Protein AF-A0A525LCF8-F1 (afdb_monomer_lite)

Secondary structure (DSSP, 8-state):
--GGGSS--SSTT--EEEE---GGGHHHHHHHHHHTTTPEEEE-TT--HHHHSSSPPSSSSEEEEE-TTS-EEEEEES---TTSHHHHHHHHHHT--

Foldseek 3Di:
DALPVLQDFAEPDAQEPEACDAPVCVVVQVVVDVVVPDHDYHYDNNSCVQVPDVVHQPAPPKDFHAEHVRHTLDIDRDDDDCSDPVNVVVRCVSHVD

pLDDT: mean 73.5, std 20.07, range [26.16, 90.56]

Radius of gyration: 13.94 Å; chains: 1; bounding box: 28×32×31 Å

Sequence (97 aa):
MAASELRQAAIDGDLAGGHIDKPEALAEAKAFVAGNAPLSFYNDAEAKLPWVLKPAAAGMPTTVIYGADGLERGRVSGQADWDQPGAKAVIDKALAG

Structure (mmCIF, N/CA/C/O backbone):
data_AF-A0A525LCF8-F1
#
_entry.id   AF-A0A525LCF8-F1
#
loop_
_atom_site.group_PDB
_atom_site.id
_atom_site.type_symbol
_atom_site.label_atom_id
_atom_site.label_alt_id
_atom_site.label_comp_id
_atom_site.label_asym_id
_atom_site.label_entity_id
_atom_site.label_seq_id
_atom_site.pdbx_PDB_ins_code
_atom_site.Cartn_x
_atom_site.Cartn_y
_atom_site.Cartn_z
_atom_site.occupancy
_atom_site.B_iso_or_equiv
_atom_site.auth_seq_id
_atom_site.auth_comp_id
_atom_site.auth_asym_id
_atom_site.auth_atom_id
_atom_site.pdbx_PDB_model_num
ATOM 1 N N . MET A 1 1 ? -14.939 -23.235 1.492 1.00 32.44 1 MET A N 1
ATOM 2 C CA . MET A 1 1 ? -14.914 -21.762 1.389 1.00 32.44 1 MET A CA 1
ATOM 3 C C . MET A 1 1 ? -13.474 -21.359 1.648 1.00 32.44 1 MET A C 1
ATOM 5 O O . MET A 1 1 ? -12.993 -21.611 2.742 1.00 32.44 1 MET A O 1
ATOM 9 N N . ALA A 1 2 ? -12.740 -21.000 0.594 1.00 26.72 2 ALA A N 1
ATOM 10 C CA . ALA A 1 2 ? -11.273 -20.951 0.583 1.00 26.72 2 ALA A CA 1
ATOM 11 C C . ALA A 1 2 ? -10.777 -19.497 0.571 1.00 26.72 2 ALA A C 1
ATOM 13 O O . ALA A 1 2 ? -11.563 -18.603 0.288 1.00 26.72 2 ALA A O 1
ATOM 14 N N . ALA A 1 3 ? -9.488 -19.280 0.851 1.00 29.58 3 ALA A N 1
ATOM 15 C CA . ALA A 1 3 ? -8.770 -18.003 1.013 1.00 29.58 3 ALA A CA 1
ATOM 16 C C . ALA A 1 3 ? -8.890 -16.958 -0.134 1.00 29.58 3 ALA A C 1
ATOM 18 O O . ALA A 1 3 ? -8.190 -15.948 -0.142 1.00 29.58 3 ALA A O 1
ATOM 19 N N . SER A 1 4 ? -9.792 -17.166 -1.096 1.00 26.84 4 SER A N 1
ATOM 20 C CA . SER A 1 4 ? -10.116 -16.286 -2.219 1.00 26.84 4 SER A CA 1
ATOM 21 C C . SER A 1 4 ? -10.776 -14.958 -1.826 1.00 26.84 4 SER A C 1
ATOM 23 O O . SER A 1 4 ? -10.799 -14.049 -2.646 1.00 26.84 4 SER A O 1
ATOM 25 N N . GLU A 1 5 ? -11.284 -14.815 -0.601 1.00 26.62 5 GLU A N 1
ATOM 26 C CA . GLU A 1 5 ? -11.995 -13.605 -0.142 1.00 26.62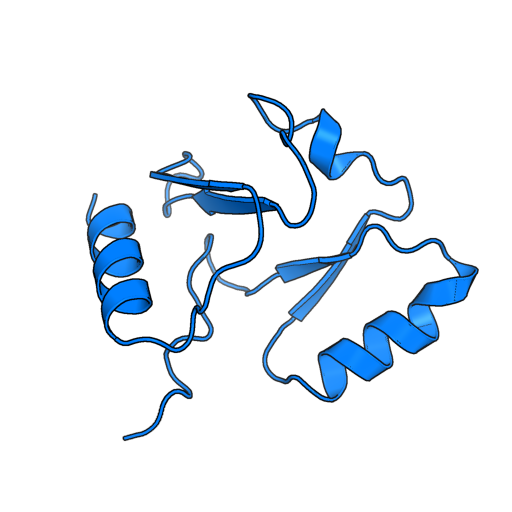 5 GLU A CA 1
ATOM 27 C C . GLU A 1 5 ? -11.099 -12.609 0.620 1.00 26.62 5 GLU A C 1
ATOM 29 O O . GLU A 1 5 ? -11.506 -11.483 0.882 1.00 26.62 5 GLU A O 1
ATOM 34 N N . LEU A 1 6 ? -9.846 -12.973 0.927 1.00 27.78 6 LEU A N 1
ATOM 35 C CA . LEU A 1 6 ? -8.865 -12.097 1.598 1.00 27.78 6 LEU A CA 1
ATOM 36 C C . LEU A 1 6 ? -8.204 -11.065 0.670 1.00 27.78 6 LEU A C 1
ATOM 38 O O . LEU A 1 6 ? -7.300 -10.331 1.056 1.00 27.78 6 LEU A O 1
ATOM 42 N N . ARG A 1 7 ? -8.679 -10.994 -0.569 1.00 29.86 7 ARG A N 1
ATOM 43 C CA . ARG A 1 7 ? -8.081 -10.258 -1.677 1.00 29.86 7 ARG A CA 1
ATOM 44 C C . ARG A 1 7 ? -8.625 -8.825 -1.837 1.00 29.86 7 ARG A C 1
ATOM 46 O O . ARG A 1 7 ? -8.670 -8.349 -2.959 1.00 29.86 7 ARG A O 1
ATOM 53 N N . GLN A 1 8 ? -9.039 -8.121 -0.774 1.00 29.83 8 GLN A N 1
ATOM 54 C CA . GLN A 1 8 ? -9.724 -6.819 -0.959 1.00 29.83 8 GLN A CA 1
ATOM 55 C C . GLN A 1 8 ? -9.477 -5.726 0.093 1.00 29.83 8 GLN A C 1
ATOM 57 O O . GLN A 1 8 ? -10.236 -4.765 0.151 1.00 29.83 8 GLN A O 1
ATOM 62 N N . ALA A 1 9 ? -8.451 -5.809 0.937 1.00 29.47 9 ALA A N 1
ATOM 63 C CA . ALA A 1 9 ? -8.391 -4.907 2.086 1.00 29.47 9 ALA A CA 1
ATOM 64 C C . ALA A 1 9 ? -7.012 -4.302 2.327 1.00 29.47 9 ALA A C 1
ATOM 66 O O . ALA A 1 9 ? -6.373 -4.527 3.347 1.00 29.47 9 ALA A O 1
ATOM 67 N N . ALA A 1 10 ? -6.615 -3.426 1.420 1.00 30.06 10 ALA A N 1
ATOM 68 C CA . ALA A 1 10 ? -6.205 -2.133 1.910 1.00 30.06 10 ALA A CA 1
ATOM 69 C C . ALA A 1 10 ? -6.702 -1.096 0.907 1.00 30.06 10 ALA A C 1
ATOM 71 O O . ALA A 1 10 ? -6.061 -0.871 -0.111 1.00 30.06 10 ALA A O 1
ATOM 72 N N . ILE A 1 11 ? -7.815 -0.451 1.273 1.00 33.00 11 ILE A N 1
ATOM 73 C CA . ILE A 1 11 ? -8.219 0.879 0.805 1.00 33.00 11 ILE A CA 1
ATOM 74 C C . ILE A 1 11 ? -9.090 0.861 -0.446 1.00 33.00 11 ILE A C 1
ATOM 76 O O . ILE A 1 11 ? -8.595 0.837 -1.562 1.00 33.00 11 ILE A O 1
ATOM 80 N N . ASP A 1 12 ? -10.402 0.877 -0.231 1.00 26.16 12 ASP A N 1
ATOM 81 C CA . ASP A 1 12 ? -11.429 1.250 -1.207 1.00 26.16 12 ASP A CA 1
ATOM 82 C C . ASP A 1 12 ? -11.246 0.736 -2.640 1.00 26.16 12 ASP A C 1
ATOM 84 O O . ASP A 1 12 ? -10.836 1.447 -3.552 1.00 26.16 12 ASP A O 1
ATOM 88 N N . GLY A 1 13 ? -11.680 -0.503 -2.863 1.00 27.42 13 GLY A N 1
ATOM 89 C CA . GLY A 1 13 ? -12.161 -0.911 -4.184 1.00 27.42 13 GLY A CA 1
ATOM 90 C C . GLY A 1 13 ? -11.163 -1.558 -5.143 1.00 27.42 13 GLY A C 1
ATOM 91 O O . GLY A 1 13 ? -11.621 -2.099 -6.138 1.00 27.42 13 GLY A O 1
ATOM 92 N N . ASP A 1 14 ? -9.864 -1.632 -4.855 1.00 28.84 14 ASP A N 1
ATOM 93 C CA . ASP A 1 14 ? -8.922 -2.398 -5.689 1.00 28.84 14 ASP A CA 1
ATOM 94 C C . ASP A 1 14 ? -7.658 -2.747 -4.891 1.00 28.84 14 ASP A C 1
ATOM 96 O O . ASP A 1 14 ? -7.002 -1.865 -4.340 1.00 28.84 14 ASP A O 1
ATOM 100 N N . LEU A 1 15 ? -7.275 -4.028 -4.816 1.00 42.72 15 LEU A N 1
ATOM 101 C CA . LEU A 1 15 ? -5.956 -4.380 -4.285 1.00 42.72 15 LEU A CA 1
ATOM 102 C C . LEU A 1 15 ? -4.878 -3.907 -5.254 1.00 42.72 15 LEU A C 1
ATOM 104 O O . LEU A 1 15 ? -4.584 -4.584 -6.236 1.00 42.72 15 LEU A O 1
ATOM 108 N N . ALA A 1 16 ? -4.262 -2.774 -4.943 1.00 46.25 16 ALA A N 1
ATOM 109 C CA . ALA A 1 16 ? -3.159 -2.233 -5.704 1.00 46.25 16 ALA A CA 1
ATOM 110 C C . ALA A 1 16 ? -1.811 -2.738 -5.182 1.00 46.25 16 ALA A C 1
ATOM 112 O O . ALA A 1 16 ? -1.301 -2.245 -4.176 1.00 46.25 16 ALA A O 1
ATOM 113 N N . GLY A 1 17 ? -1.180 -3.681 -5.884 1.00 51.69 17 GLY A N 1
ATOM 114 C CA . GLY A 1 17 ? 0.254 -3.896 -5.705 1.00 51.69 17 GLY A CA 1
ATOM 115 C C . GLY A 1 17 ? 0.983 -2.671 -6.244 1.00 51.69 17 GLY A C 1
ATOM 116 O O . GLY A 1 17 ? 1.063 -2.515 -7.455 1.00 51.69 17 GLY A O 1
ATOM 117 N N . GLY A 1 18 ? 1.447 -1.770 -5.376 1.00 56.12 18 GLY A N 1
ATOM 118 C CA . GLY A 1 18 ? 2.236 -0.605 -5.774 1.00 56.12 18 GLY A CA 1
ATOM 119 C C . GLY A 1 18 ? 3.668 -1.014 -6.106 1.00 56.12 18 GLY A C 1
ATOM 120 O O . GLY A 1 18 ? 4.515 -1.100 -5.220 1.00 56.12 18 GLY A O 1
ATOM 121 N N . HIS A 1 19 ? 3.945 -1.273 -7.379 1.00 71.62 19 HIS A N 1
ATOM 122 C CA . HIS A 1 19 ? 5.289 -1.565 -7.864 1.00 71.62 19 HIS A CA 1
ATOM 123 C C . HIS A 1 19 ? 6.099 -0.279 -7.986 1.00 71.62 19 HIS A C 1
ATOM 125 O O . HIS A 1 19 ? 5.642 0.664 -8.621 1.00 71.62 19 HIS A O 1
ATOM 131 N N . ILE A 1 20 ? 7.325 -0.252 -7.468 1.00 72.81 20 ILE A N 1
ATOM 132 C CA . ILE A 1 20 ? 8.287 0.839 -7.728 1.00 72.81 20 ILE A CA 1
ATOM 133 C C . ILE A 1 20 ? 9.317 0.456 -8.803 1.00 72.81 20 ILE A C 1
ATOM 135 O O . ILE A 1 20 ? 10.393 1.047 -8.900 1.00 72.81 20 ILE A O 1
ATOM 139 N N . ASP A 1 21 ? 9.001 -0.587 -9.573 1.00 76.31 21 ASP A N 1
ATOM 140 C CA . ASP A 1 21 ? 9.842 -1.108 -10.640 1.00 76.31 21 ASP A CA 1
ATOM 141 C C . ASP A 1 21 ? 10.037 -0.062 -11.742 1.00 76.31 21 ASP A C 1
ATOM 143 O O . ASP A 1 21 ? 9.102 0.644 -12.138 1.00 76.31 21 ASP A O 1
ATOM 147 N N . LYS A 1 22 ? 11.271 0.018 -12.248 1.00 76.88 22 LYS A N 1
ATOM 148 C CA . LYS A 1 22 ? 11.637 0.899 -13.361 1.00 76.88 22 LYS A CA 1
ATOM 149 C C . LYS A 1 22 ? 10.982 0.439 -14.671 1.00 76.88 22 LYS A C 1
ATOM 151 O O . LYS A 1 22 ? 10.636 -0.742 -14.786 1.00 76.88 22 LYS A O 1
ATOM 156 N N . PRO A 1 23 ? 10.875 1.319 -15.688 1.00 84.50 23 PRO A N 1
ATOM 157 C CA . PRO A 1 23 ? 10.249 0.993 -16.970 1.00 84.50 23 PRO A CA 1
ATOM 158 C C . PRO A 1 23 ? 10.732 -0.317 -17.607 1.00 84.50 23 PRO A C 1
ATOM 160 O O . PRO A 1 23 ? 9.929 -1.057 -18.174 1.00 84.50 23 PRO A O 1
ATOM 163 N N . GLU A 1 24 ? 12.019 -0.637 -17.473 1.00 86.69 24 GLU A N 1
ATOM 164 C CA . GLU A 1 24 ? 12.630 -1.825 -18.074 1.00 86.69 24 GLU A CA 1
ATOM 165 C C . GLU A 1 24 ? 12.162 -3.141 -17.424 1.00 86.69 24 GLU A C 1
ATOM 167 O O . GLU A 1 24 ? 12.194 -4.183 -18.073 1.00 86.69 24 GLU A O 1
ATOM 172 N N . ALA A 1 25 ? 11.686 -3.099 -16.174 1.00 80.31 25 ALA A N 1
ATOM 173 C CA . ALA A 1 25 ? 11.228 -4.264 -15.410 1.00 80.31 25 ALA A CA 1
ATOM 174 C C . ALA A 1 25 ? 9.694 -4.441 -15.412 1.00 80.31 25 ALA A C 1
ATOM 176 O O . ALA A 1 25 ? 9.175 -5.434 -14.902 1.00 80.31 25 ALA A O 1
ATOM 177 N N . LEU A 1 26 ? 8.935 -3.519 -16.021 1.00 82.19 26 LEU A N 1
ATOM 178 C CA . LEU A 1 26 ? 7.465 -3.537 -15.964 1.00 82.19 26 LEU A CA 1
ATOM 179 C C . LEU A 1 26 ? 6.834 -4.778 -16.592 1.00 82.19 26 LEU A C 1
ATOM 181 O O . LEU A 1 26 ? 5.768 -5.208 -16.154 1.00 82.19 26 LEU A O 1
ATOM 185 N N . ALA A 1 27 ? 7.450 -5.338 -17.634 1.00 88.44 27 ALA A N 1
ATOM 186 C CA . ALA A 1 27 ? 6.939 -6.549 -18.269 1.00 88.44 27 ALA A CA 1
ATOM 187 C C . ALA A 1 27 ? 6.980 -7.743 -17.302 1.00 88.44 27 ALA A C 1
ATOM 189 O O . ALA A 1 27 ? 6.001 -8.481 -17.193 1.00 88.44 27 ALA A O 1
ATOM 190 N N . GLU A 1 28 ? 8.080 -7.886 -16.561 1.00 82.69 28 GLU A N 1
ATOM 191 C CA . GLU A 1 28 ? 8.256 -8.925 -15.548 1.00 82.69 28 GLU A CA 1
ATOM 192 C C . GLU A 1 28 ? 7.308 -8.711 -14.365 1.00 82.69 28 GLU A C 1
ATOM 194 O O . GLU A 1 28 ? 6.593 -9.634 -13.977 1.00 82.69 28 GLU A O 1
ATOM 199 N N . ALA A 1 29 ? 7.209 -7.478 -13.861 1.00 80.56 29 ALA A N 1
ATOM 200 C CA . ALA A 1 29 ? 6.320 -7.140 -12.752 1.00 80.56 29 ALA A CA 1
ATOM 201 C C . ALA A 1 29 ? 4.840 -7.421 -13.084 1.00 80.56 29 ALA A C 1
ATOM 203 O O . ALA A 1 29 ? 4.116 -8.023 -12.289 1.00 80.56 29 ALA A O 1
ATOM 204 N N . LYS A 1 30 ? 4.393 -7.069 -14.299 1.00 83.44 30 LYS A N 1
ATOM 205 C CA . LYS A 1 30 ? 3.037 -7.386 -14.780 1.00 83.44 30 LYS A CA 1
ATOM 206 C C . LYS A 1 30 ? 2.801 -8.888 -14.896 1.00 83.44 30 LYS A C 1
ATOM 208 O O . 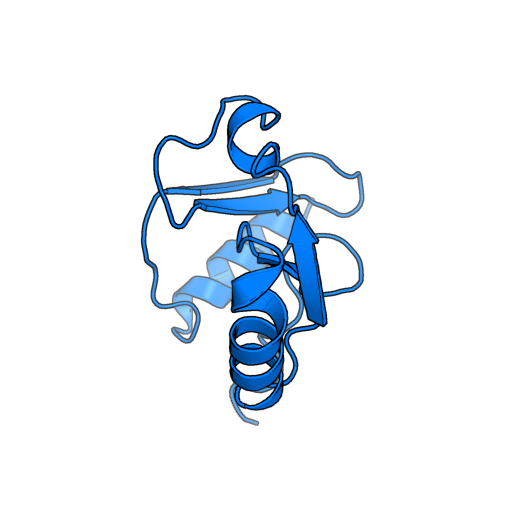LYS A 1 30 ? 1.735 -9.360 -14.506 1.00 83.44 30 LYS A O 1
ATOM 213 N N . ALA A 1 31 ? 3.771 -9.638 -15.421 1.00 85.00 31 ALA A N 1
ATOM 214 C CA . ALA A 1 31 ? 3.668 -11.092 -15.527 1.00 85.00 31 ALA A CA 1
ATOM 215 C C . ALA A 1 31 ? 3.593 -11.754 -14.142 1.00 85.00 31 ALA A C 1
ATOM 217 O O . ALA A 1 31 ? 2.765 -12.642 -13.930 1.00 85.00 31 ALA A O 1
ATOM 218 N N . PHE A 1 32 ? 4.395 -11.277 -13.185 1.00 80.25 32 PHE A N 1
ATOM 219 C CA . PHE A 1 32 ? 4.352 -11.728 -11.797 1.00 80.25 32 PHE A CA 1
ATOM 220 C C . PHE A 1 32 ? 2.971 -11.493 -11.176 1.00 80.25 32 PHE A C 1
ATOM 222 O O . PHE A 1 32 ? 2.375 -12.429 -10.646 1.00 80.25 32 PHE A O 1
ATOM 229 N N . VAL A 1 33 ? 2.414 -10.283 -11.287 1.00 78.00 33 VAL A N 1
ATOM 230 C CA . VAL A 1 33 ? 1.077 -9.977 -10.748 1.00 78.00 33 VAL A CA 1
ATOM 231 C C . VAL A 1 33 ? -0.014 -10.807 -11.418 1.00 78.00 33 VAL A C 1
ATOM 233 O O . VAL A 1 33 ? -0.863 -11.363 -10.725 1.00 78.00 33 VAL A O 1
ATOM 236 N N . ALA A 1 34 ? 0.040 -10.978 -12.741 1.00 83.94 34 ALA A N 1
ATOM 237 C CA . ALA A 1 34 ? -0.914 -11.815 -13.467 1.00 83.94 34 ALA A CA 1
ATOM 238 C C . ALA A 1 34 ? -0.894 -13.282 -12.990 1.00 83.94 34 ALA A C 1
ATOM 240 O O . ALA A 1 34 ? -1.949 -13.907 -12.880 1.00 83.94 34 ALA A O 1
ATOM 241 N N . GLY A 1 35 ? 0.285 -13.821 -12.652 1.00 79.88 35 GLY A N 1
ATOM 242 C CA . GLY A 1 35 ? 0.433 -15.154 -12.052 1.00 79.88 35 GLY A CA 1
ATOM 243 C C . GLY A 1 35 ? -0.070 -15.254 -10.605 1.00 79.88 35 GLY A C 1
ATOM 244 O O . GLY A 1 35 ? -0.353 -16.350 -10.129 1.00 79.88 35 GLY A O 1
ATOM 245 N N . ASN A 1 36 ? -0.232 -14.116 -9.927 1.00 72.62 36 ASN A N 1
ATOM 246 C CA . ASN A 1 36 ? -0.679 -13.993 -8.540 1.00 72.62 36 ASN A CA 1
ATOM 247 C C . ASN A 1 36 ? -2.027 -13.260 -8.448 1.00 72.62 36 ASN A C 1
ATOM 249 O O . ASN A 1 36 ? -2.256 -12.478 -7.520 1.00 72.62 36 ASN A O 1
ATOM 253 N N . ALA A 1 37 ? -2.928 -13.517 -9.410 1.00 68.62 37 ALA A N 1
ATOM 254 C CA . ALA A 1 37 ? -4.298 -13.005 -9.402 1.00 68.62 37 ALA A CA 1
ATOM 255 C C . ALA A 1 37 ? -4.893 -13.111 -7.988 1.00 68.62 37 ALA A C 1
ATOM 257 O O . ALA A 1 37 ? -4.643 -14.115 -7.322 1.00 68.62 37 ALA A O 1
ATOM 258 N N . PRO A 1 38 ? -5.670 -12.115 -7.532 1.00 74.94 38 PRO A N 1
ATOM 259 C CA . PRO A 1 38 ? -6.416 -11.147 -8.316 1.00 74.94 38 PRO A CA 1
ATOM 260 C C . PRO A 1 38 ? -5.840 -9.740 -8.115 1.00 74.94 38 PRO A C 1
ATOM 262 O O . PRO A 1 38 ? -6.590 -8.774 -8.139 1.00 74.94 38 PRO A O 1
ATOM 265 N N . LEU A 1 39 ? -4.551 -9.638 -7.779 1.00 70.94 39 LEU A N 1
ATOM 266 C CA . LEU A 1 39 ? -3.939 -8.357 -7.467 1.00 70.94 39 LEU A CA 1
ATOM 267 C C . LEU A 1 39 ? -4.019 -7.466 -8.709 1.00 70.94 39 LEU A C 1
ATOM 269 O O . LEU A 1 39 ? -3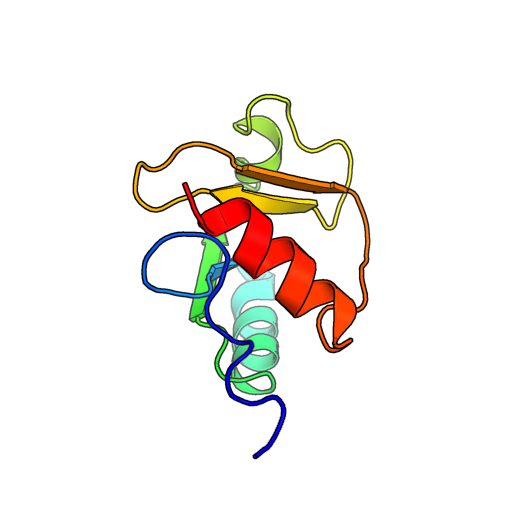.623 -7.879 -9.801 1.00 70.94 39 LEU A O 1
ATOM 273 N N . SER A 1 40 ? -4.530 -6.253 -8.537 1.00 76.75 40 SER A N 1
ATOM 274 C CA . SER A 1 40 ? -4.499 -5.227 -9.569 1.00 76.75 40 SER A CA 1
ATOM 275 C C . SER A 1 40 ? -3.079 -4.646 -9.625 1.00 76.75 40 SER A C 1
ATOM 277 O O . SER A 1 40 ? -2.430 -4.402 -8.601 1.00 76.75 40 SER A O 1
ATOM 279 N N . PHE A 1 41 ? -2.557 -4.463 -10.839 1.00 77.25 41 PHE A N 1
ATOM 280 C CA . PHE A 1 41 ? -1.206 -3.943 -11.052 1.00 77.25 41 PHE A CA 1
ATOM 281 C C . PHE A 1 41 ? -1.214 -2.414 -11.037 1.00 77.25 41 PHE A C 1
ATOM 283 O O . PHE A 1 41 ? -1.831 -1.792 -11.902 1.00 77.25 41 PHE A O 1
ATOM 290 N N . TYR A 1 42 ? -0.457 -1.814 -10.120 1.00 80.50 42 TYR A N 1
ATOM 291 C CA . TYR A 1 42 ? -0.184 -0.379 -10.103 1.00 80.50 42 TYR A CA 1
ATOM 292 C C . TYR A 1 42 ? 1.322 -0.164 -10.067 1.00 80.50 42 TYR A C 1
ATOM 294 O O . TYR A 1 42 ? 2.064 -0.951 -9.490 1.00 80.50 42 TYR A O 1
ATOM 302 N N . ASN A 1 43 ? 1.805 0.902 -10.694 1.00 81.50 43 ASN A N 1
ATOM 303 C CA . ASN A 1 43 ? 3.227 1.204 -10.697 1.00 81.50 43 ASN A CA 1
ATOM 304 C C . ASN A 1 43 ? 3.464 2.691 -10.478 1.00 81.50 43 ASN A C 1
ATOM 306 O O . ASN A 1 43 ? 2.851 3.535 -11.126 1.00 81.50 43 ASN A O 1
ATOM 310 N N . ASP A 1 44 ? 4.389 2.977 -9.576 1.00 80.12 44 ASP A N 1
ATOM 311 C CA . ASP A 1 44 ? 5.025 4.266 -9.415 1.00 80.12 44 ASP A CA 1
ATOM 312 C C . ASP A 1 44 ? 6.440 4.186 -10.002 1.00 80.12 44 ASP A C 1
ATOM 314 O O . ASP A 1 44 ? 7.408 3.849 -9.318 1.00 80.12 44 ASP A O 1
ATOM 318 N N . ALA A 1 45 ? 6.548 4.487 -11.297 1.00 77.44 45 ALA A N 1
ATOM 319 C CA . ALA A 1 45 ? 7.794 4.391 -12.059 1.00 77.44 45 ALA A CA 1
ATOM 320 C C . ALA A 1 45 ? 8.918 5.298 -11.525 1.00 77.44 45 ALA A C 1
ATOM 322 O O . ALA A 1 45 ? 10.090 5.074 -11.828 1.00 77.44 45 ALA A O 1
ATOM 323 N N . GLU A 1 46 ? 8.575 6.332 -10.752 1.00 81.50 46 GLU A N 1
ATOM 324 C CA . GLU A 1 46 ? 9.540 7.264 -10.168 1.00 81.50 46 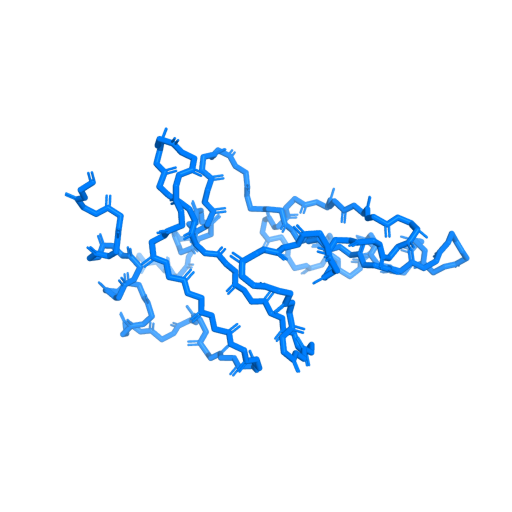GLU A CA 1
ATOM 325 C C . GLU A 1 46 ? 9.972 6.867 -8.746 1.00 81.50 46 GLU A C 1
ATOM 327 O O . GLU A 1 46 ? 10.821 7.543 -8.162 1.00 81.50 46 GLU A O 1
ATOM 332 N N . ALA A 1 47 ? 9.412 5.788 -8.183 1.00 79.88 47 ALA A N 1
ATOM 333 C CA . ALA A 1 47 ? 9.685 5.303 -6.828 1.00 79.88 47 ALA A CA 1
ATOM 334 C C . ALA A 1 47 ? 9.542 6.391 -5.738 1.00 79.88 47 ALA A C 1
ATOM 336 O O . ALA A 1 47 ? 10.298 6.433 -4.762 1.00 79.88 47 ALA A O 1
ATOM 337 N N . LYS A 1 48 ? 8.564 7.287 -5.907 1.00 83.38 48 LYS A N 1
ATOM 338 C CA . LYS A 1 48 ? 8.213 8.383 -4.995 1.00 83.38 48 LYS A CA 1
ATOM 339 C C . LYS A 1 48 ? 7.327 7.942 -3.830 1.00 83.38 48 LYS A C 1
ATOM 341 O O . LYS A 1 48 ? 7.424 8.532 -2.754 1.00 83.38 48 LYS A O 1
ATOM 346 N N . LEU A 1 49 ? 6.489 6.923 -4.021 1.00 80.06 49 LEU A N 1
ATOM 347 C CA . LEU A 1 49 ? 5.456 6.459 -3.095 1.00 80.06 49 LEU A CA 1
ATOM 348 C C . LEU A 1 49 ? 5.994 6.266 -1.668 1.00 80.06 49 LEU A C 1
ATOM 350 O O . LEU A 1 49 ? 5.411 6.842 -0.750 1.00 80.06 49 LEU A O 1
ATOM 354 N N . PRO A 1 50 ? 7.131 5.573 -1.438 1.00 79.19 50 PRO A N 1
ATOM 355 C CA . PRO A 1 50 ? 7.646 5.360 -0.083 1.00 79.19 50 PRO A CA 1
ATOM 356 C C . PRO A 1 50 ? 7.966 6.665 0.661 1.00 79.19 50 PRO A C 1
ATOM 358 O O . PRO A 1 50 ? 7.865 6.721 1.886 1.00 79.19 50 PRO A O 1
ATOM 361 N N . TRP A 1 51 ? 8.332 7.719 -0.071 1.00 83.62 51 TRP A N 1
ATOM 362 C CA . TRP A 1 51 ? 8.778 9.001 0.477 1.00 83.62 51 TRP A CA 1
ATOM 363 C C . TRP A 1 51 ? 7.636 9.991 0.704 1.00 83.62 51 TRP A C 1
ATOM 365 O O . TRP A 1 51 ? 7.765 10.884 1.540 1.00 83.62 51 TRP A O 1
ATOM 375 N N . VAL A 1 52 ? 6.527 9.852 -0.029 1.00 83.06 52 VAL A N 1
ATOM 376 C CA . VAL A 1 52 ? 5.347 10.723 0.126 1.00 83.06 52 VAL A CA 1
ATOM 377 C C . VAL A 1 52 ? 4.395 10.251 1.224 1.00 83.06 52 VAL A C 1
ATOM 379 O O . VAL A 1 52 ? 3.576 11.045 1.692 1.00 83.06 52 VAL A O 1
ATOM 382 N N . LEU A 1 53 ? 4.513 8.992 1.665 1.00 82.12 53 LEU A N 1
ATOM 383 C CA . LEU A 1 53 ? 3.822 8.497 2.855 1.00 82.12 53 LEU A CA 1
ATOM 384 C C . LEU A 1 53 ? 4.185 9.345 4.082 1.00 82.12 53 LEU A C 1
ATOM 386 O O . LEU A 1 53 ? 5.301 9.853 4.209 1.00 82.12 53 LEU A O 1
ATOM 390 N N . LYS A 1 54 ? 3.237 9.487 5.013 1.00 83.75 54 LYS A N 1
ATOM 391 C CA . LYS A 1 54 ? 3.425 10.253 6.250 1.00 83.75 54 LYS A CA 1
ATOM 392 C C . LYS A 1 54 ? 3.036 9.400 7.462 1.00 83.75 54 LYS A C 1
ATOM 394 O O . LYS A 1 54 ? 1.847 9.234 7.700 1.00 83.75 54 LYS A O 1
ATOM 399 N N . PRO A 1 55 ? 4.011 8.895 8.239 1.00 90.56 55 PRO A N 1
ATOM 400 C CA . PRO A 1 55 ? 5.456 9.006 8.018 1.00 90.56 55 PRO A CA 1
ATOM 401 C C . PRO A 1 55 ? 5.916 8.216 6.783 1.00 90.56 55 PRO A C 1
ATOM 403 O O . PRO A 1 55 ? 5.233 7.281 6.345 1.00 90.56 55 PRO A O 1
ATOM 406 N N . ALA A 1 56 ? 7.092 8.571 6.254 1.00 88.12 56 ALA A N 1
ATOM 407 C CA . ALA A 1 56 ? 7.716 7.842 5.151 1.00 88.12 56 ALA A CA 1
ATOM 408 C C . ALA A 1 56 ? 7.842 6.345 5.488 1.00 88.12 56 ALA A C 1
ATOM 410 O O . ALA A 1 56 ? 7.852 5.945 6.661 1.00 88.12 56 ALA A O 1
ATOM 411 N N . ALA A 1 57 ? 7.900 5.502 4.460 1.00 83.50 57 ALA A N 1
ATOM 412 C CA . ALA A 1 57 ? 8.127 4.075 4.637 1.00 83.50 57 ALA A CA 1
ATOM 413 C C . ALA A 1 57 ? 9.464 3.847 5.359 1.00 83.50 57 ALA A C 1
ATOM 415 O O . ALA A 1 57 ? 10.496 4.385 4.965 1.00 83.50 57 ALA A O 1
ATOM 416 N N . ALA A 1 58 ? 9.447 3.033 6.415 1.00 90.25 58 ALA A N 1
ATOM 417 C CA . ALA A 1 58 ? 10.656 2.715 7.176 1.00 90.25 58 ALA A CA 1
ATOM 418 C C . ALA A 1 58 ? 11.543 1.673 6.468 1.00 90.25 58 ALA A C 1
ATOM 420 O O . ALA A 1 58 ? 12.708 1.506 6.816 1.00 90.25 58 ALA A O 1
ATOM 421 N N . GLY A 1 59 ? 10.986 0.958 5.489 1.00 81.88 59 GLY A N 1
ATO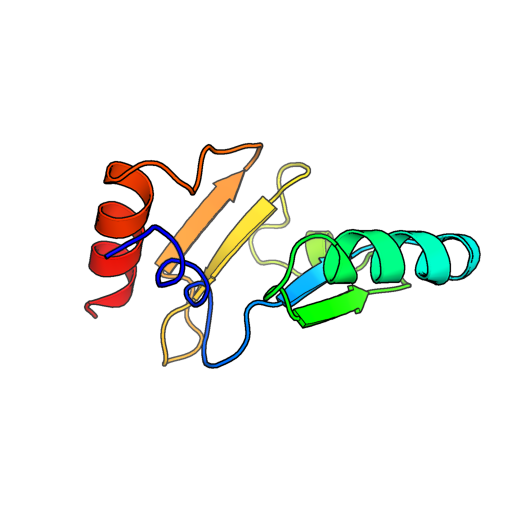M 422 C CA . GLY A 1 59 ? 11.657 -0.076 4.715 1.00 81.88 59 GLY A CA 1
ATOM 423 C C . GLY A 1 59 ? 10.707 -0.697 3.697 1.00 81.88 59 GLY A C 1
ATOM 424 O O . GLY A 1 59 ? 9.533 -0.337 3.631 1.00 81.88 59 GLY A O 1
ATOM 425 N N . MET A 1 60 ? 11.211 -1.632 2.900 1.00 77.44 60 MET A N 1
ATOM 426 C CA . MET A 1 60 ? 10.402 -2.385 1.941 1.00 77.44 60 MET A CA 1
ATOM 427 C C . MET A 1 60 ? 10.381 -3.877 2.320 1.00 77.44 60 MET A C 1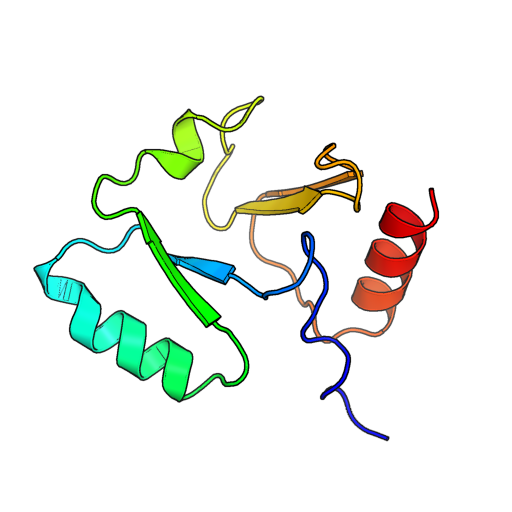
ATOM 429 O O . MET A 1 60 ? 11.415 -4.388 2.752 1.00 77.44 60 MET A O 1
ATOM 433 N N . PRO A 1 61 ? 9.246 -4.582 2.144 1.00 84.44 61 PRO A N 1
ATOM 434 C CA . PRO A 1 61 ? 7.947 -4.029 1.752 1.00 84.44 61 PRO A CA 1
ATOM 435 C C . PRO A 1 61 ? 7.326 -3.173 2.873 1.00 84.44 61 PRO A C 1
ATOM 437 O O . PRO A 1 61 ? 7.628 -3.362 4.049 1.00 84.44 61 PRO A O 1
ATOM 440 N N . THR A 1 62 ? 6.461 -2.226 2.509 1.00 83.56 62 THR A N 1
ATOM 441 C CA . THR A 1 62 ? 5.578 -1.512 3.446 1.00 83.56 62 THR A CA 1
ATOM 442 C C . THR A 1 62 ? 4.142 -1.704 2.982 1.00 83.56 62 THR A C 1
ATOM 444 O O . THR A 1 62 ? 3.832 -1.447 1.823 1.00 83.56 62 THR A O 1
ATOM 447 N N . THR A 1 63 ? 3.270 -2.143 3.888 1.00 87.94 63 THR A N 1
ATOM 448 C CA . THR A 1 63 ? 1.820 -2.227 3.658 1.00 87.94 63 THR A CA 1
ATOM 449 C C . THR A 1 63 ? 1.130 -1.170 4.507 1.00 87.94 63 THR A C 1
ATOM 451 O O . THR A 1 63 ? 1.388 -1.092 5.707 1.00 87.94 63 THR A O 1
ATOM 454 N N . VAL A 1 64 ? 0.255 -0.367 3.905 1.00 86.94 64 VAL A N 1
ATOM 455 C CA . VAL A 1 64 ? -0.566 0.633 4.603 1.00 86.94 64 VAL A CA 1
ATOM 456 C C . VAL A 1 64 ? -2.029 0.270 4.403 1.00 86.94 64 VAL A C 1
ATOM 458 O O . VAL A 1 64 ? -2.401 -0.131 3.309 1.00 86.94 64 VAL A O 1
ATOM 461 N N . ILE A 1 65 ? -2.839 0.396 5.450 1.00 86.94 65 ILE A N 1
ATOM 462 C CA . ILE A 1 65 ? -4.281 0.149 5.450 1.00 86.94 65 ILE A CA 1
ATOM 463 C C . ILE A 1 65 ? -4.959 1.496 5.701 1.00 86.94 65 ILE A C 1
ATOM 465 O O . ILE A 1 65 ? -4.818 2.046 6.790 1.00 86.94 65 ILE A O 1
ATOM 469 N N . TYR A 1 66 ? -5.693 2.023 4.727 1.00 83.12 66 TYR A N 1
ATOM 470 C CA . TYR A 1 66 ? -6.636 3.141 4.886 1.00 83.12 66 TYR A CA 1
ATOM 471 C C . TYR A 1 66 ? -8.080 2.617 4.917 1.00 83.12 66 TYR A C 1
ATOM 473 O O . TYR A 1 66 ? -8.397 1.589 4.309 1.00 83.12 66 TYR A O 1
ATOM 481 N N . GLY A 1 67 ? -8.926 3.319 5.671 1.00 83.62 67 GLY A N 1
ATOM 482 C CA . GLY A 1 67 ? -10.369 3.104 5.714 1.00 83.62 67 GLY A CA 1
ATOM 483 C C . GLY A 1 67 ? -11.092 3.795 4.559 1.00 83.62 67 GLY A C 1
ATOM 484 O O . GLY A 1 67 ? -10.465 4.475 3.748 1.00 83.62 67 GLY A O 1
ATOM 485 N N . ALA A 1 68 ? -12.422 3.659 4.539 1.00 83.25 68 ALA A N 1
ATOM 486 C CA . ALA A 1 68 ? -13.278 4.218 3.485 1.00 83.25 68 ALA A CA 1
ATOM 487 C C . ALA A 1 68 ? -13.348 5.753 3.445 1.00 83.25 68 ALA A C 1
ATOM 489 O O . ALA A 1 68 ? -13.894 6.364 2.530 1.00 83.25 68 ALA A O 1
ATOM 490 N N . ASP A 1 69 ? -12.811 6.390 4.480 1.00 83.19 69 ASP A N 1
ATOM 491 C CA . ASP A 1 69 ? -12.626 7.830 4.596 1.00 83.19 69 ASP A CA 1
ATOM 492 C C . ASP A 1 69 ? -11.265 8.297 4.043 1.00 83.19 69 ASP A C 1
ATOM 494 O O . ASP A 1 69 ? -10.949 9.487 4.099 1.00 83.19 69 ASP A O 1
ATOM 498 N N . GLY A 1 70 ? -10.443 7.374 3.531 1.00 80.62 70 GLY A N 1
ATOM 499 C CA . GLY A 1 70 ? -9.079 7.630 3.077 1.00 80.62 70 GLY A CA 1
ATOM 500 C C . GLY A 1 70 ? -8.067 7.854 4.207 1.00 80.62 70 GLY A C 1
ATOM 501 O O . GLY A 1 70 ? -6.939 8.267 3.932 1.00 80.62 70 GLY A O 1
ATOM 502 N N . LEU A 1 71 ? -8.426 7.606 5.475 1.00 83.88 71 LEU A N 1
ATOM 503 C CA . LEU A 1 71 ? -7.534 7.794 6.625 1.00 83.88 71 LEU A CA 1
ATOM 504 C C . LEU A 1 71 ? -6.798 6.506 7.004 1.00 83.88 71 LEU A C 1
ATOM 506 O O . LEU A 1 71 ? -7.365 5.416 6.968 1.00 83.88 71 LEU A O 1
ATOM 510 N N . GLU A 1 72 ? -5.530 6.628 7.417 1.00 88.19 72 GLU A N 1
ATOM 511 C CA . GLU A 1 72 ? -4.691 5.470 7.767 1.00 88.19 72 GLU A CA 1
ATOM 512 C C . GLU A 1 72 ? -5.225 4.819 9.046 1.00 88.19 72 GLU A C 1
ATOM 514 O O . GLU A 1 72 ? -5.366 5.469 10.081 1.00 88.19 72 GLU A O 1
ATOM 519 N N . ARG A 1 73 ? -5.532 3.524 8.967 1.00 89.38 73 ARG A N 1
ATOM 520 C CA . ARG A 1 73 ? -5.975 2.673 10.076 1.00 89.38 73 ARG A CA 1
ATOM 521 C C . ARG A 1 73 ? -4.845 1.809 10.629 1.00 89.38 73 ARG A C 1
ATOM 523 O O . ARG A 1 73 ? -4.895 1.400 11.787 1.00 89.38 73 ARG A O 1
ATOM 530 N N . GLY A 1 74 ? -3.814 1.543 9.831 1.00 89.81 74 GLY A N 1
ATOM 531 C CA . GLY A 1 74 ? -2.640 0.808 10.284 1.00 89.81 74 GLY A CA 1
ATOM 532 C C . GLY A 1 74 ? -1.591 0.629 9.200 1.00 89.81 74 GLY A C 1
ATOM 533 O O . GLY A 1 74 ? -1.834 0.887 8.023 1.00 89.81 74 GLY A O 1
ATOM 534 N N . ARG A 1 75 ? -0.414 0.151 9.607 1.00 90.25 75 ARG A N 1
ATOM 535 C CA . ARG A 1 75 ? 0.677 -0.169 8.687 1.00 90.25 75 ARG A CA 1
ATOM 536 C C . ARG A 1 75 ? 1.526 -1.323 9.195 1.00 90.25 75 ARG A C 1
ATOM 538 O O . ARG A 1 75 ? 1.632 -1.536 10.402 1.00 90.25 75 ARG A O 1
ATOM 545 N N . VAL A 1 76 ? 2.180 -2.008 8.267 1.00 88.69 76 VAL A N 1
ATOM 546 C CA . VAL A 1 76 ? 3.189 -3.035 8.531 1.00 88.69 76 VAL A CA 1
ATOM 547 C C . VAL A 1 76 ? 4.450 -2.679 7.755 1.00 88.69 76 VAL A C 1
ATOM 549 O O . VAL A 1 76 ? 4.413 -2.528 6.534 1.00 88.69 76 VAL A O 1
ATOM 552 N N . SER A 1 77 ? 5.562 -2.546 8.476 1.00 88.50 77 SER A N 1
ATOM 553 C CA . SER A 1 77 ? 6.897 -2.407 7.893 1.00 88.50 77 SER A CA 1
ATOM 554 C C . SER A 1 77 ? 7.561 -3.782 7.863 1.00 88.50 77 SER A C 1
ATOM 556 O O . SER A 1 77 ? 7.782 -4.372 8.919 1.00 88.50 77 SER A O 1
ATOM 558 N N . GLY A 1 78 ? 7.899 -4.273 6.674 1.00 80.94 78 GLY A N 1
ATOM 559 C CA . GLY A 1 78 ? 8.452 -5.608 6.461 1.00 80.94 78 GLY A CA 1
ATOM 560 C C . GLY A 1 78 ? 7.418 -6.630 5.983 1.00 80.94 78 GLY A C 1
ATOM 561 O O . GLY A 1 78 ? 6.259 -6.313 5.716 1.00 80.94 78 GLY A O 1
ATOM 562 N N . GLN A 1 79 ? 7.880 -7.867 5.816 1.00 82.00 79 GLN A N 1
ATOM 563 C CA . GLN A 1 79 ? 7.068 -8.975 5.317 1.00 82.00 79 GLN A CA 1
ATOM 564 C C . GLN A 1 79 ? 6.081 -9.476 6.381 1.00 82.00 79 GLN A C 1
ATOM 566 O O . GLN A 1 79 ? 6.380 -9.450 7.574 1.00 82.00 79 GLN A O 1
ATOM 571 N N . ALA A 1 80 ? 4.919 -9.954 5.937 1.00 81.88 80 ALA A N 1
ATOM 572 C CA . ALA A 1 80 ? 3.918 -10.590 6.785 1.00 81.88 80 ALA A CA 1
ATOM 573 C C . ALA A 1 80 ? 3.190 -11.711 6.029 1.00 81.88 80 ALA A C 1
ATOM 575 O O . ALA A 1 80 ? 3.020 -11.633 4.809 1.00 81.88 80 ALA A O 1
ATOM 576 N N . ASP A 1 81 ? 2.732 -12.717 6.776 1.00 83.75 81 ASP A N 1
ATOM 577 C CA . ASP A 1 81 ? 1.935 -13.833 6.261 1.00 83.75 81 ASP A CA 1
ATOM 578 C C . ASP A 1 81 ? 0.447 -13.450 6.261 1.00 83.75 81 ASP A C 1
ATOM 580 O O . ASP A 1 81 ? -0.288 -13.642 7.233 1.00 83.75 81 ASP A O 1
ATOM 584 N N . TRP A 1 82 ? 0.007 -12.843 5.159 1.00 81.31 82 TRP A N 1
ATOM 585 C CA . TRP A 1 82 ? -1.350 -12.298 5.009 1.00 81.31 82 TRP A CA 1
ATOM 586 C C . TRP A 1 82 ? -2.440 -13.355 4.791 1.00 81.31 82 TRP A C 1
ATOM 588 O O . TRP A 1 82 ? -3.628 -13.036 4.828 1.00 81.31 82 TRP A O 1
ATOM 598 N N . ASP A 1 83 ? -2.054 -14.610 4.571 1.00 79.88 83 ASP A N 1
ATOM 599 C CA . ASP A 1 83 ? -2.967 -15.737 4.371 1.00 79.88 83 ASP A CA 1
ATOM 600 C C . ASP A 1 83 ? -3.403 -16.408 5.684 1.00 79.88 83 ASP A C 1
ATOM 602 O O . ASP A 1 83 ? -4.261 -17.294 5.682 1.00 79.88 83 ASP A O 1
ATOM 606 N N . GLN A 1 84 ? -2.854 -15.968 6.817 1.00 82.88 84 GLN A N 1
ATOM 607 C CA . GLN A 1 84 ? -3.193 -16.517 8.120 1.00 82.88 84 GLN A CA 1
ATOM 608 C C . GLN A 1 84 ? -4.539 -15.970 8.622 1.00 82.88 84 GLN A C 1
ATOM 610 O O . GLN A 1 84 ? -4.824 -14.779 8.465 1.00 82.88 84 GLN A O 1
ATOM 615 N N . PRO A 1 85 ? -5.357 -16.777 9.331 1.00 82.56 85 PRO A N 1
ATOM 616 C CA . PRO A 1 85 ? -6.647 -16.327 9.868 1.00 82.56 85 PRO A CA 1
ATOM 617 C C . PRO A 1 85 ? -6.559 -15.059 10.733 1.00 82.56 85 PRO A C 1
ATOM 619 O O . PRO A 1 85 ? -7.473 -14.234 10.734 1.00 82.56 85 PRO A O 1
ATOM 622 N N . GLY A 1 86 ? -5.443 -14.881 11.448 1.00 86.69 86 GLY A N 1
ATOM 623 C CA . GLY A 1 86 ? -5.195 -13.693 12.264 1.00 86.69 86 GLY A CA 1
ATOM 624 C C . GLY A 1 86 ? -5.040 -12.405 11.450 1.00 86.69 86 GLY A C 1
ATOM 625 O O . GLY A 1 86 ? -5.481 -11.354 11.910 1.00 86.69 86 GLY A O 1
ATOM 626 N N . ALA A 1 87 ? -4.486 -12.479 10.235 1.00 85.94 87 ALA A N 1
ATOM 627 C CA . ALA A 1 87 ? -4.296 -11.314 9.375 1.00 85.94 87 ALA A CA 1
ATOM 628 C C . ALA A 1 87 ? -5.647 -10.699 8.986 1.00 85.94 87 ALA A C 1
ATOM 630 O O . ALA A 1 87 ? -5.859 -9.500 9.167 1.00 85.94 87 ALA A O 1
ATOM 631 N N . LYS A 1 88 ? -6.603 -11.544 8.572 1.00 84.94 88 LYS A N 1
ATOM 632 C CA . LYS A 1 88 ? -7.973 -11.110 8.274 1.00 84.94 88 LYS A CA 1
ATOM 633 C C . LYS A 1 88 ? -8.625 -10.406 9.461 1.00 84.94 88 LYS A C 1
ATOM 635 O O . LYS A 1 88 ? -9.152 -9.312 9.306 1.00 84.94 88 LYS A O 1
ATOM 640 N N . ALA A 1 89 ? -8.577 -11.023 10.640 1.00 88.12 89 ALA A N 1
ATOM 641 C CA . ALA A 1 89 ? -9.238 -10.485 11.826 1.00 88.12 89 ALA A CA 1
ATOM 642 C C . ALA A 1 89 ? -8.678 -9.114 12.242 1.00 88.12 89 ALA A C 1
ATOM 644 O O . ALA A 1 89 ? -9.430 -8.242 12.679 1.00 88.12 89 ALA A O 1
ATOM 645 N N . VAL A 1 90 ? -7.364 -8.909 12.095 1.00 88.69 90 VAL A N 1
ATOM 646 C CA . VAL A 1 90 ? -6.722 -7.615 12.366 1.00 88.69 90 VAL A CA 1
ATOM 647 C C . VAL A 1 90 ? -7.178 -6.556 11.366 1.00 88.69 90 VAL A C 1
ATOM 649 O O . VAL A 1 90 ? -7.526 -5.454 11.787 1.00 88.69 90 VAL A O 1
ATOM 652 N N . ILE A 1 91 ? -7.219 -6.886 10.073 1.00 87.44 91 ILE A N 1
ATOM 653 C CA . ILE A 1 91 ? -7.672 -5.957 9.031 1.00 87.44 91 ILE A CA 1
ATOM 654 C C . ILE A 1 91 ? -9.149 -5.597 9.227 1.00 87.44 91 ILE A C 1
ATOM 656 O O . ILE A 1 91 ? -9.485 -4.416 9.264 1.00 87.44 91 ILE A O 1
ATOM 660 N N . ASP A 1 92 ? -10.016 -6.591 9.431 1.00 88.81 92 ASP A N 1
ATOM 661 C CA . ASP A 1 92 ? -11.450 -6.374 9.653 1.00 88.81 92 ASP A CA 1
ATOM 662 C C . ASP A 1 92 ? -11.681 -5.452 10.860 1.00 88.81 92 ASP A C 1
ATOM 664 O O . ASP A 1 92 ? -12.488 -4.527 10.805 1.00 88.81 92 ASP A O 1
ATOM 668 N N . LYS A 1 93 ? -10.921 -5.653 11.945 1.00 89.81 93 LYS A N 1
ATOM 669 C CA . LYS A 1 93 ? -10.981 -4.788 13.128 1.00 89.81 93 LYS A CA 1
ATOM 670 C C . LYS A 1 93 ? -10.487 -3.367 12.843 1.00 89.81 93 LYS A C 1
ATOM 672 O O . LYS A 1 93 ? -11.060 -2.424 13.380 1.00 89.81 93 LYS A O 1
ATOM 677 N N . ALA A 1 94 ? -9.433 -3.207 12.043 1.00 88.00 94 ALA A N 1
ATOM 678 C CA . ALA A 1 94 ? -8.891 -1.897 11.681 1.00 88.00 94 ALA A CA 1
ATOM 679 C C . ALA A 1 94 ? -9.862 -1.080 10.808 1.00 88.00 94 ALA A C 1
ATOM 681 O O . ALA A 1 94 ? -9.865 0.145 10.887 1.00 88.00 94 ALA A O 1
ATOM 682 N N . LEU A 1 95 ? -10.694 -1.756 10.010 1.00 87.12 95 LEU A N 1
ATOM 683 C CA . LEU A 1 95 ? -11.646 -1.144 9.076 1.00 87.12 95 LEU A CA 1
ATOM 684 C C . LEU A 1 95 ? -13.066 -0.966 9.641 1.00 87.12 95 LEU A C 1
ATOM 686 O O . LEU A 1 95 ? -13.928 -0.427 8.955 1.00 87.12 95 LEU A O 1
ATOM 690 N N . ALA A 1 96 ? -13.339 -1.414 10.867 1.00 86.00 96 ALA A N 1
ATOM 691 C CA . ALA A 1 96 ? -14.680 -1.389 11.461 1.00 86.00 96 ALA A CA 1
ATOM 692 C C . ALA A 1 96 ? -15.159 -0.002 11.955 1.00 86.00 96 ALA A C 1
ATOM 694 O O . ALA A 1 96 ? -16.215 0.082 12.585 1.00 86.00 96 ALA A O 1
ATOM 695 N N . GLY A 1 97 ? -14.401 1.069 11.711 1.00 66.06 97 GLY A N 1
ATOM 696 C CA . GLY A 1 97 ? -14.720 2.448 12.100 1.00 66.06 97 GLY A CA 1
ATOM 697 C C . GLY A 1 97 ? -14.315 3.432 11.023 1.00 66.06 97 GLY A C 1
ATOM 698 O O . GLY A 1 97 ? -14.826 4.566 11.067 1.00 66.06 97 GLY A O 1
#